Protein AF-A0A4W3GVA6-F1 (afdb_monomer_lite)

Structure (mmCIF, N/CA/C/O backbone):
data_AF-A0A4W3GVA6-F1
#
_entry.id   AF-A0A4W3GVA6-F1
#
loop_
_atom_site.group_PDB
_atom_site.id
_atom_site.type_symbol
_atom_site.label_atom_id
_atom_site.label_alt_id
_atom_site.label_comp_id
_atom_site.label_asym_id
_atom_site.label_entity_id
_atom_site.label_seq_id
_atom_site.pdbx_PDB_ins_code
_atom_site.Cartn_x
_atom_site.Cartn_y
_atom_site.Cartn_z
_atom_site.occupancy
_atom_site.B_iso_or_equiv
_atom_site.auth_seq_id
_atom_si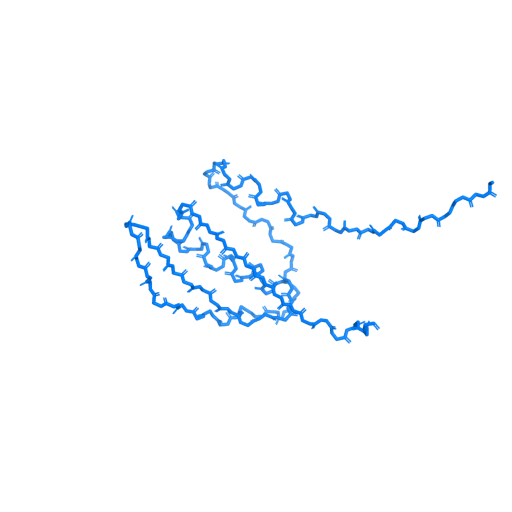te.auth_comp_id
_atom_site.auth_asym_id
_atom_site.auth_atom_id
_atom_site.pdbx_PDB_model_num
ATOM 1 N N . MET A 1 1 ? -21.883 42.616 18.234 1.00 35.94 1 MET A N 1
ATOM 2 C CA . MET A 1 1 ? -21.239 41.860 19.338 1.00 35.94 1 MET A CA 1
ATOM 3 C C . MET A 1 1 ? -22.174 40.699 19.664 1.00 35.94 1 MET A C 1
ATOM 5 O O . MET A 1 1 ? -23.325 40.989 19.921 1.00 35.94 1 MET A O 1
ATOM 9 N N . LYS A 1 2 ? -21.846 39.408 19.604 1.00 37.03 2 LYS A N 1
ATOM 10 C CA . LYS A 1 2 ? -20.587 38.672 19.449 1.00 37.03 2 LYS A CA 1
ATOM 11 C C . LYS A 1 2 ? -20.851 37.443 18.556 1.00 37.03 2 LYS A C 1
ATOM 13 O O . LYS A 1 2 ? -21.949 36.904 18.554 1.00 37.03 2 LYS A O 1
ATOM 18 N N . LYS A 1 3 ? -19.823 37.079 17.794 1.00 43.09 3 LYS A N 1
ATOM 19 C CA . LYS A 1 3 ? -19.673 35.900 16.934 1.00 43.09 3 LYS A CA 1
ATOM 20 C C . LYS A 1 3 ? -19.508 34.649 17.808 1.00 43.09 3 LYS A C 1
ATOM 22 O O . LYS A 1 3 ? -18.752 34.713 18.775 1.00 43.09 3 LYS A O 1
ATOM 27 N N . THR A 1 4 ? -20.117 33.529 17.435 1.00 34.69 4 THR A N 1
ATOM 28 C CA . THR A 1 4 ? -19.694 32.204 17.914 1.00 34.69 4 THR A CA 1
ATOM 29 C C . THR A 1 4 ? -19.740 31.266 16.718 1.00 34.69 4 THR A C 1
ATOM 31 O O . THR A 1 4 ? -20.781 30.734 16.357 1.00 34.69 4 THR A O 1
ATOM 34 N N . THR A 1 5 ? -18.613 31.207 16.015 1.00 43.06 5 THR A N 1
ATOM 35 C CA . THR A 1 5 ? -18.342 30.206 14.986 1.00 43.06 5 THR A CA 1
ATOM 36 C C . THR A 1 5 ? -17.720 29.038 15.732 1.00 43.06 5 THR A C 1
ATOM 38 O O . THR A 1 5 ? -16.678 29.217 16.354 1.00 43.06 5 THR A O 1
ATOM 41 N N . GLU A 1 6 ? -18.411 27.906 15.741 1.00 46.56 6 GLU A N 1
ATOM 42 C CA . GLU A 1 6 ? -17.900 26.629 16.232 1.00 46.56 6 GLU A CA 1
ATOM 43 C C . GLU A 1 6 ? -16.759 26.207 15.300 1.00 46.56 6 GLU A C 1
ATOM 45 O O . GLU A 1 6 ? -16.961 25.980 14.105 1.00 46.56 6 GLU A O 1
ATOM 50 N N . GLU A 1 7 ? -15.536 26.229 15.820 1.00 43.19 7 GLU A N 1
ATOM 51 C CA . GLU A 1 7 ? -14.355 25.760 15.108 1.00 43.19 7 GLU A CA 1
ATOM 52 C C . GLU A 1 7 ? -14.389 24.231 15.150 1.00 43.19 7 GLU A C 1
ATOM 54 O O . GLU A 1 7 ? -14.241 23.624 16.207 1.00 43.19 7 GLU A O 1
ATOM 59 N N . LEU A 1 8 ? -14.669 23.608 14.002 1.00 38.91 8 LEU A N 1
ATOM 60 C CA . LEU A 1 8 ? -14.501 22.171 13.831 1.00 38.91 8 LEU A CA 1
ATOM 61 C C . LEU A 1 8 ? -13.015 21.858 14.016 1.00 38.91 8 LEU A C 1
ATOM 63 O O . LEU A 1 8 ? -12.187 22.241 13.188 1.00 38.91 8 LEU A O 1
ATOM 67 N N . GLU A 1 9 ? -12.698 21.184 15.115 1.00 40.31 9 GLU A N 1
ATOM 68 C CA . GLU A 1 9 ? -11.384 20.626 15.405 1.00 40.31 9 GLU A CA 1
ATOM 69 C C . GLU A 1 9 ? -11.149 19.467 14.426 1.00 40.31 9 GLU A C 1
ATOM 71 O O . GLU A 1 9 ? -11.500 18.313 14.666 1.00 40.31 9 GLU A O 1
ATOM 76 N N . VAL A 1 10 ? -10.675 19.806 13.227 1.00 35.75 10 VAL A N 1
ATOM 77 C CA . VAL A 1 10 ? -10.210 18.815 12.260 1.00 35.75 10 VAL A CA 1
ATOM 78 C C . VAL A 1 10 ? -8.858 18.343 12.780 1.00 35.75 10 VAL A C 1
ATOM 80 O O . VAL A 1 10 ? -7.938 19.144 12.913 1.00 35.75 10 VAL A O 1
ATOM 83 N N . ASP A 1 11 ? -8.757 17.066 13.133 1.00 38.78 11 ASP A N 1
ATOM 84 C CA . ASP A 1 11 ? -7.506 16.412 13.519 1.00 38.78 11 ASP A CA 1
ATOM 85 C C . ASP A 1 11 ? -6.554 16.406 12.303 1.00 38.78 11 ASP A C 1
ATOM 87 O O . ASP A 1 11 ? -6.575 15.503 11.466 1.00 38.78 11 ASP A O 1
ATOM 91 N N . TYR A 1 12 ? -5.787 17.491 12.145 1.00 47.53 12 TYR A N 1
ATOM 92 C CA . TYR A 1 12 ? -4.836 17.749 11.051 1.00 47.53 12 TYR A CA 1
ATOM 93 C C . TYR A 1 12 ? -3.539 16.919 11.172 1.00 47.53 12 TYR A C 1
ATOM 95 O O . TYR A 1 12 ? -2.543 17.217 10.513 1.00 47.53 12 TYR A O 1
ATOM 103 N N . GLU A 1 13 ? -3.512 15.864 11.986 1.00 47.00 13 GLU A N 1
ATOM 104 C CA . GLU A 1 13 ? -2.308 15.051 12.211 1.00 47.00 13 GLU A CA 1
ATOM 105 C C . GLU A 1 13 ? -2.037 14.029 11.085 1.00 47.00 13 GLU A C 1
ATOM 107 O O . GLU A 1 13 ? -0.940 13.476 10.990 1.00 47.00 13 GLU A O 1
ATOM 112 N N . ASP A 1 14 ? -2.989 13.794 10.174 1.00 46.69 14 ASP A N 1
ATOM 113 C CA . ASP A 1 14 ? -2.819 12.829 9.072 1.00 46.69 14 ASP A CA 1
ATOM 114 C C . ASP A 1 14 ? -2.096 13.412 7.832 1.00 46.69 14 ASP A C 1
ATOM 116 O O . ASP A 1 14 ? -1.612 12.648 6.991 1.00 46.69 14 ASP A O 1
ATOM 120 N N . GLU A 1 15 ? -1.967 14.740 7.697 1.00 40.84 15 GLU A N 1
ATOM 121 C CA . GLU A 1 15 ? -1.381 15.363 6.491 1.00 40.84 15 GLU A CA 1
ATOM 122 C C . GLU A 1 15 ? 0.147 15.564 6.589 1.00 40.84 15 GLU A C 1
ATOM 124 O O . GLU A 1 15 ? 0.858 15.517 5.581 1.00 40.84 15 GLU A O 1
ATOM 129 N N . TYR A 1 16 ? 0.698 15.697 7.802 1.00 40.69 16 TYR A N 1
ATOM 130 C CA . TYR A 1 16 ? 2.130 15.967 8.000 1.00 40.69 16 TYR A CA 1
ATOM 131 C C . TYR A 1 16 ? 3.027 14.721 7.864 1.00 40.69 16 TYR A C 1
ATOM 133 O O . TYR A 1 16 ? 4.217 14.825 7.559 1.00 40.69 16 TYR A O 1
ATOM 141 N N . VAL A 1 17 ? 2.468 13.518 8.021 1.00 43.69 17 VAL A N 1
ATOM 142 C CA . VAL A 1 17 ? 3.248 12.265 8.060 1.00 43.69 17 VAL A CA 1
ATOM 143 C C . VAL A 1 17 ? 3.631 11.759 6.661 1.00 43.69 17 VAL A C 1
ATOM 145 O O . VAL A 1 17 ? 4.637 11.071 6.502 1.00 43.69 17 VAL A O 1
ATOM 148 N N . ILE A 1 18 ? 2.877 12.125 5.620 1.00 42.75 18 ILE A N 1
ATOM 149 C CA . ILE A 1 18 ? 3.105 11.639 4.247 1.00 42.75 18 ILE A CA 1
ATOM 150 C C . ILE A 1 18 ? 4.060 12.557 3.464 1.00 42.75 18 ILE A C 1
ATOM 152 O O . ILE A 1 18 ? 4.830 12.077 2.632 1.00 42.75 18 ILE A O 1
ATOM 156 N N . ALA A 1 19 ? 4.076 13.866 3.748 1.00 40.81 19 ALA A N 1
ATOM 157 C CA . ALA A 1 19 ? 4.915 14.827 3.024 1.00 40.81 19 ALA A CA 1
ATOM 158 C C . ALA A 1 19 ? 6.423 14.660 3.296 1.00 40.81 19 ALA A C 1
ATOM 160 O O . ALA A 1 19 ? 7.241 14.981 2.432 1.00 40.81 19 ALA A O 1
ATOM 161 N N . SER A 1 20 ? 6.814 14.103 4.449 1.00 34.66 20 SER A N 1
ATOM 162 C CA . SER A 1 20 ? 8.229 13.831 4.748 1.00 34.66 20 SER A CA 1
ATOM 163 C C . SER A 1 20 ? 8.775 12.574 4.047 1.00 34.66 20 SER A C 1
ATOM 165 O O . SER A 1 20 ? 9.988 12.388 3.976 1.00 34.66 20 SER A O 1
ATOM 167 N N . LEU A 1 21 ? 7.915 11.748 3.432 1.00 43.50 21 LEU A N 1
ATOM 168 C CA . LEU A 1 21 ? 8.303 10.496 2.761 1.00 43.50 21 LEU A CA 1
ATOM 169 C C . LEU A 1 21 ? 9.146 10.700 1.493 1.00 43.50 21 LEU A C 1
ATOM 171 O O . LEU A 1 21 ? 9.808 9.767 1.039 1.00 43.50 21 LEU A O 1
ATOM 175 N N . ALA A 1 22 ? 9.139 11.903 0.911 1.00 42.59 22 ALA A N 1
ATOM 176 C CA . ALA A 1 22 ? 9.946 12.218 -0.268 1.00 42.59 22 ALA A CA 1
ATOM 177 C C . ALA A 1 22 ? 11.433 12.431 0.065 1.00 42.59 22 ALA A C 1
ATOM 179 O O . ALA A 1 22 ? 12.271 12.462 -0.838 1.00 42.59 22 ALA A O 1
ATOM 180 N N . GLN A 1 23 ? 11.781 12.587 1.345 1.00 43.75 23 GLN A N 1
ATOM 181 C CA . GLN A 1 23 ? 13.135 12.910 1.765 1.00 43.75 23 GLN A CA 1
ATOM 182 C C . GLN A 1 23 ? 13.559 12.035 2.948 1.00 43.75 23 GLN A C 1
ATOM 184 O O . GLN A 1 23 ? 13.298 12.337 4.102 1.00 43.75 23 GLN A O 1
ATOM 189 N N . GLN A 1 24 ? 14.374 11.036 2.602 1.00 37.81 24 GLN A N 1
ATOM 190 C CA . GLN A 1 24 ? 15.399 10.407 3.440 1.00 37.81 24 GLN A CA 1
ATOM 191 C C . GLN A 1 24 ? 15.002 9.140 4.217 1.0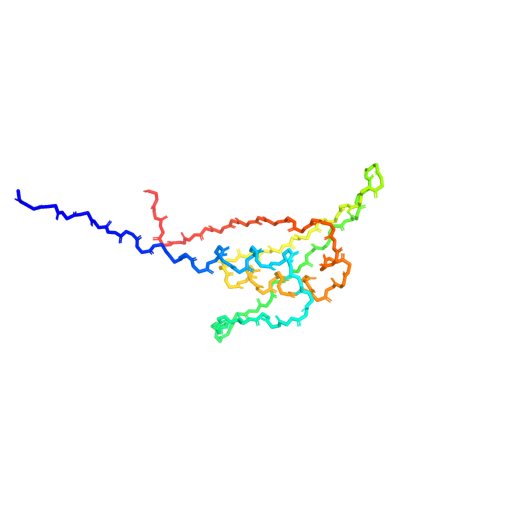0 37.81 24 GLN A C 1
ATOM 193 O O . GLN A 1 24 ? 14.270 9.140 5.196 1.00 37.81 24 GLN A O 1
ATOM 198 N N . ASN A 1 25 ? 15.599 8.039 3.747 1.00 42.41 25 ASN A N 1
ATOM 199 C CA . ASN A 1 25 ? 16.237 6.977 4.520 1.00 42.41 25 ASN A CA 1
ATOM 200 C C . ASN A 1 25 ? 15.794 6.796 5.983 1.00 42.41 25 ASN A C 1
ATOM 202 O O . ASN A 1 25 ? 16.243 7.497 6.881 1.00 42.41 25 ASN A O 1
ATOM 206 N N . ALA A 1 26 ? 15.075 5.692 6.196 1.00 50.06 26 ALA A N 1
ATOM 207 C CA . ALA A 1 26 ? 15.116 4.860 7.393 1.00 50.06 26 ALA A CA 1
ATOM 208 C C . ALA A 1 26 ? 14.994 5.584 8.744 1.00 50.06 26 ALA A C 1
ATOM 210 O O . ALA A 1 26 ? 15.992 5.708 9.443 1.00 50.06 26 ALA A O 1
ATOM 211 N N . THR A 1 27 ? 13.779 5.895 9.215 1.00 33.62 27 THR A N 1
ATOM 212 C CA . THR A 1 27 ? 13.392 5.612 10.616 1.00 33.62 27 THR A CA 1
ATOM 213 C C . THR A 1 27 ? 11.893 5.800 10.904 1.00 33.62 27 THR A C 1
ATOM 215 O O . THR A 1 27 ? 11.291 6.788 10.517 1.00 33.62 27 THR A O 1
ATOM 218 N N . LYS A 1 28 ? 11.354 4.832 11.665 1.00 40.38 28 LYS A N 1
ATOM 219 C CA . LYS A 1 28 ? 10.256 4.901 12.655 1.00 40.38 28 LYS A CA 1
ATOM 220 C C . LYS A 1 28 ? 8.927 5.548 12.239 1.00 40.38 28 LYS A C 1
ATOM 222 O O . LYS A 1 28 ? 8.675 6.721 12.475 1.00 40.38 28 LYS A O 1
ATOM 227 N N . ILE A 1 29 ? 8.017 4.679 11.801 1.00 44.22 29 ILE A N 1
ATOM 228 C CA . ILE A 1 29 ? 6.570 4.886 11.900 1.00 44.22 29 ILE A CA 1
ATOM 229 C C . ILE A 1 29 ? 6.225 4.956 13.398 1.00 44.22 29 ILE A C 1
ATOM 231 O O . ILE A 1 29 ? 6.304 3.939 14.090 1.00 44.22 29 ILE A O 1
ATOM 235 N N . ALA A 1 30 ? 5.906 6.141 13.918 1.00 42.91 30 ALA A N 1
ATOM 236 C CA . ALA A 1 30 ? 5.287 6.276 15.232 1.00 42.91 30 ALA A CA 1
ATOM 237 C C . ALA A 1 30 ? 3.789 5.981 15.074 1.00 42.91 30 ALA A C 1
ATOM 239 O O . ALA A 1 30 ? 3.063 6.725 14.419 1.00 42.91 30 ALA A O 1
ATOM 240 N N . LEU A 1 31 ? 3.366 4.832 15.595 1.00 47.88 31 LEU A N 1
ATOM 241 C CA . LEU A 1 31 ? 1.979 4.382 15.592 1.00 47.88 31 LEU A CA 1
ATOM 242 C C . LEU A 1 31 ? 1.227 5.079 16.739 1.00 47.88 31 LEU A C 1
ATOM 244 O O . LEU A 1 31 ? 1.723 5.029 17.866 1.00 47.88 31 LEU A O 1
ATOM 248 N N . PRO A 1 32 ? 0.035 5.663 16.518 1.00 47.78 32 PRO A N 1
ATOM 249 C CA . PRO A 1 32 ? -0.937 5.758 17.597 1.00 47.78 32 PRO A CA 1
ATOM 250 C C . PRO A 1 32 ? -1.307 4.333 18.020 1.00 47.78 32 PRO A C 1
ATOM 252 O O . PRO A 1 32 ? -1.426 3.444 17.170 1.00 47.78 32 PRO A O 1
ATOM 255 N N . GLU A 1 33 ? -1.425 4.112 19.327 1.00 46.38 33 GLU A N 1
ATOM 256 C CA . GLU A 1 33 ? -1.710 2.795 19.887 1.00 46.38 33 GLU A CA 1
ATOM 257 C C . GLU A 1 33 ? -2.987 2.237 19.254 1.00 46.38 33 GLU A C 1
ATOM 259 O O . GLU A 1 33 ? -4.071 2.812 19.360 1.00 46.38 33 GLU A O 1
ATOM 264 N N . SER A 1 34 ? -2.836 1.136 18.519 1.00 53.62 34 SER A N 1
ATOM 265 C CA . SER A 1 34 ? -3.956 0.341 18.040 1.00 53.62 34 SER A CA 1
ATOM 266 C C . SER A 1 34 ? -4.821 -0.008 19.242 1.00 53.62 34 SER A C 1
ATOM 268 O O . SER A 1 34 ? -4.305 -0.573 20.204 1.00 53.62 34 SER A O 1
ATOM 270 N N . SER A 1 35 ? -6.114 0.311 19.194 1.00 56.84 35 SER A N 1
ATOM 271 C CA . SER A 1 35 ? -7.061 -0.154 20.205 1.00 56.84 35 SER A CA 1
ATOM 272 C C . SER A 1 35 ? -6.915 -1.669 20.353 1.00 56.84 35 SER A C 1
ATOM 274 O O . SER A 1 35 ? -7.049 -2.382 19.352 1.00 56.84 35 SER A O 1
ATOM 276 N N . ASP A 1 36 ? -6.605 -2.135 21.567 1.00 53.16 36 ASP A N 1
ATOM 277 C CA . ASP A 1 36 ? -6.401 -3.547 21.899 1.00 53.16 36 ASP A CA 1
ATOM 278 C C . ASP A 1 36 ? -7.567 -4.390 21.352 1.00 53.16 36 ASP A C 1
ATOM 280 O O . ASP A 1 36 ? -8.670 -4.389 21.897 1.00 53.16 36 ASP A O 1
ATOM 28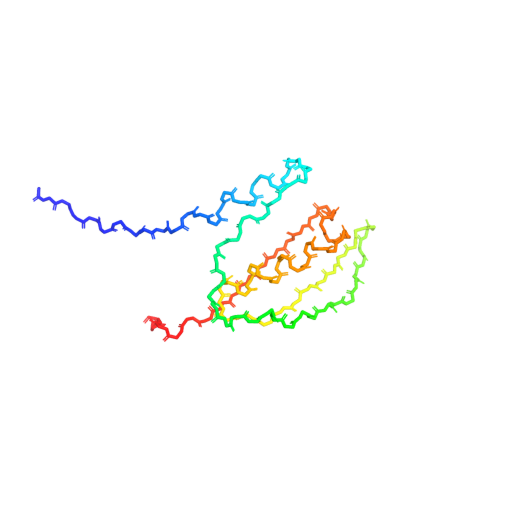4 N N . GLY A 1 37 ? -7.342 -5.068 20.220 1.00 65.44 37 GLY A N 1
ATOM 285 C CA . GLY A 1 37 ? -8.345 -5.908 19.554 1.00 65.44 37 GLY A CA 1
ATOM 286 C C . GLY A 1 37 ? -8.478 -5.737 18.038 1.00 65.44 37 GLY A C 1
ATOM 287 O O . GLY A 1 37 ? -9.149 -6.553 17.406 1.00 65.44 37 GLY A O 1
ATOM 288 N N . GLU A 1 38 ? -7.852 -4.733 17.419 1.00 77.25 38 GLU A N 1
ATOM 289 C CA . GLU A 1 38 ? -7.932 -4.561 15.963 1.00 77.25 38 GLU A CA 1
ATOM 290 C C . GLU A 1 38 ? -6.943 -5.478 15.215 1.00 77.25 38 GLU A C 1
ATOM 292 O O . GLU A 1 38 ? -5.735 -5.454 15.450 1.00 77.25 38 GLU A O 1
ATOM 297 N N . GLN A 1 39 ? -7.455 -6.318 14.307 1.00 88.81 39 GLN A N 1
ATOM 298 C CA . GLN A 1 39 ? -6.647 -7.251 13.515 1.00 88.81 39 GLN A CA 1
ATOM 299 C C . GLN A 1 39 ? -6.337 -6.679 12.127 1.00 88.81 39 GLN A C 1
ATOM 301 O O . GLN A 1 39 ? -7.190 -6.051 11.501 1.00 88.81 39 GLN A O 1
ATOM 306 N N . LEU A 1 40 ? -5.129 -6.962 11.615 1.00 93.31 40 LEU A N 1
ATOM 307 C CA . LEU A 1 40 ? -4.738 -6.630 10.244 1.00 93.31 40 LEU A CA 1
ATOM 308 C C . LEU A 1 40 ? -5.749 -7.234 9.249 1.00 93.31 40 LEU A C 1
ATOM 310 O O . LEU A 1 40 ? -5.870 -8.465 9.197 1.00 93.31 40 LEU A O 1
ATOM 314 N N . PRO A 1 41 ? -6.426 -6.410 8.429 1.00 95.12 41 PRO A N 1
ATOM 315 C CA . PRO A 1 41 ? -7.312 -6.916 7.394 1.00 95.12 41 PRO A CA 1
ATOM 316 C C . PRO A 1 41 ? -6.580 -7.773 6.361 1.00 95.12 41 PRO A C 1
ATOM 318 O O . PRO A 1 41 ? -5.406 -7.551 6.059 1.00 95.12 41 PRO A O 1
ATOM 321 N N . SER A 1 42 ? -7.294 -8.732 5.769 1.00 97.19 42 SER A N 1
ATOM 322 C CA . SER A 1 42 ? -6.742 -9.540 4.681 1.00 97.19 42 SER A CA 1
ATOM 323 C C . SER A 1 42 ? -6.477 -8.669 3.453 1.00 97.19 42 SER A C 1
ATOM 325 O O . SER A 1 42 ? -7.377 -7.985 2.964 1.00 97.19 42 SER A O 1
ATOM 327 N N . ILE A 1 43 ? -5.237 -8.696 2.964 1.00 98.19 43 ILE A N 1
ATOM 328 C CA . ILE A 1 43 ? -4.816 -7.944 1.784 1.00 98.19 43 ILE A CA 1
ATOM 329 C C . ILE A 1 43 ? -4.852 -8.877 0.576 1.00 98.19 43 ILE A C 1
ATOM 331 O O . ILE A 1 43 ? -4.146 -9.884 0.532 1.00 98.19 43 ILE A O 1
ATOM 335 N N . VAL A 1 44 ? -5.647 -8.510 -0.423 1.00 98.19 44 VAL A N 1
ATOM 336 C CA . VAL A 1 44 ? -5.678 -9.152 -1.735 1.00 98.19 44 VAL A CA 1
ATOM 337 C C . VAL A 1 44 ? -4.754 -8.381 -2.670 1.00 98.19 44 VAL A C 1
ATOM 339 O O . VAL A 1 44 ? -4.887 -7.167 -2.848 1.00 98.19 44 VAL A O 1
ATOM 342 N N . HIS A 1 45 ? -3.807 -9.090 -3.276 1.00 97.81 45 HIS A N 1
ATOM 343 C CA . HIS A 1 45 ? -2.882 -8.528 -4.254 1.00 97.81 45 HIS A CA 1
ATOM 344 C C . HIS A 1 45 ? -3.367 -8.874 -5.661 1.00 97.81 45 HIS A C 1
ATOM 346 O O . HIS A 1 45 ? -3.577 -10.044 -5.971 1.00 97.81 45 HIS A O 1
ATOM 352 N N . GLY A 1 46 ? -3.559 -7.857 -6.500 1.00 97.50 46 GLY A N 1
ATOM 353 C CA . GLY A 1 46 ? -3.893 -8.049 -7.906 1.00 97.50 46 GLY A CA 1
ATOM 354 C C . GLY A 1 46 ? -2.682 -8.472 -8.735 1.00 97.50 46 GLY A C 1
ATOM 355 O O . GLY A 1 46 ? -1.528 -8.310 -8.320 1.00 97.50 46 GLY A O 1
ATOM 356 N N . GLU A 1 47 ? -2.955 -8.962 -9.940 1.00 97.81 47 GLU A N 1
ATOM 357 C CA . GLU A 1 47 ? -1.919 -9.212 -10.939 1.00 97.81 47 GLU A CA 1
ATOM 358 C C . GLU A 1 47 ? -1.250 -7.890 -11.357 1.00 97.81 47 GLU A C 1
ATOM 360 O O . GLU A 1 47 ? -1.949 -6.894 -11.586 1.00 97.81 47 GLU A O 1
ATOM 365 N N . PRO A 1 48 ? 0.090 -7.835 -11.449 1.00 97.56 48 PRO A N 1
ATOM 366 C CA . PRO A 1 48 ? 0.777 -6.665 -11.973 1.00 97.56 48 PRO A CA 1
ATOM 367 C C . PRO A 1 48 ? 0.424 -6.421 -13.445 1.00 97.56 48 PRO A C 1
ATOM 369 O O . PRO A 1 48 ? 0.484 -7.335 -14.266 1.00 97.56 48 PRO A O 1
ATOM 372 N N . ILE A 1 49 ? 0.135 -5.170 -13.795 1.00 98.06 49 ILE A N 1
ATOM 373 C CA . ILE A 1 49 ? -0.023 -4.720 -15.182 1.00 98.06 49 ILE A CA 1
ATOM 374 C C . ILE A 1 49 ? 1.156 -3.831 -15.568 1.00 98.06 49 ILE A C 1
ATOM 376 O O . ILE A 1 49 ? 1.618 -3.034 -14.754 1.00 98.06 49 ILE A O 1
ATOM 380 N N . THR A 1 50 ? 1.642 -3.937 -16.803 1.00 98.25 50 THR A N 1
ATOM 381 C CA . THR A 1 50 ? 2.747 -3.104 -17.296 1.00 98.25 50 THR A CA 1
ATOM 382 C C . THR A 1 50 ? 2.303 -2.287 -18.502 1.00 98.25 50 THR A C 1
ATOM 384 O O . THR A 1 50 ? 1.854 -2.848 -19.496 1.00 98.25 50 THR A O 1
ATOM 387 N N . ASP A 1 51 ? 2.496 -0.971 -18.440 1.00 97.69 51 ASP A N 1
ATOM 388 C CA . ASP A 1 51 ? 2.340 -0.052 -19.567 1.00 97.69 51 ASP A CA 1
ATOM 389 C C . ASP A 1 51 ? 3.597 0.813 -19.701 1.00 97.69 51 ASP A C 1
ATOM 391 O O . ASP A 1 51 ? 4.075 1.382 -18.724 1.00 97.69 51 ASP A O 1
ATOM 395 N N . ARG A 1 52 ? 4.172 0.895 -20.907 1.00 96.94 52 ARG A N 1
ATOM 396 C CA . ARG A 1 52 ? 5.367 1.718 -21.207 1.00 96.94 52 ARG A CA 1
ATOM 397 C C . ARG A 1 52 ? 6.511 1.589 -20.178 1.00 96.94 52 ARG A C 1
ATOM 399 O O . ARG A 1 52 ? 7.130 2.581 -19.807 1.00 96.94 52 ARG A O 1
ATOM 406 N N . ARG A 1 53 ? 6.829 0.355 -19.759 1.00 95.62 53 ARG A N 1
ATOM 407 C CA . ARG A 1 53 ? 7.824 -0.004 -18.712 1.00 95.62 53 ARG A CA 1
ATOM 408 C C . ARG A 1 53 ? 7.443 0.380 -17.276 1.00 95.62 53 ARG A C 1
ATOM 410 O O . ARG A 1 53 ? 8.170 0.004 -16.359 1.00 95.62 53 ARG A O 1
ATOM 417 N N . SER A 1 54 ? 6.323 1.059 -17.065 1.00 96.50 54 SER A N 1
ATOM 418 C CA . SER A 1 54 ? 5.737 1.253 -15.742 1.00 96.50 54 SER A CA 1
ATOM 419 C C . SER A 1 54 ? 4.922 0.025 -15.366 1.00 96.50 54 SER A C 1
ATOM 421 O O . SER A 1 54 ? 4.066 -0.402 -16.135 1.00 96.50 54 SER A O 1
ATOM 423 N N . THR A 1 55 ? 5.172 -0.535 -14.186 1.00 97.38 55 THR A N 1
ATOM 424 C CA . THR A 1 55 ? 4.404 -1.665 -13.653 1.00 97.38 55 THR A CA 1
ATOM 425 C C . THR A 1 55 ? 3.560 -1.199 -12.478 1.00 97.38 55 THR A C 1
ATOM 427 O O . THR A 1 55 ? 4.079 -0.594 -11.543 1.00 97.38 55 THR A O 1
ATOM 430 N N . PHE A 1 56 ? 2.270 -1.510 -12.519 1.00 97.06 56 PHE A N 1
ATOM 431 C CA . PHE A 1 56 ? 1.286 -1.160 -11.506 1.00 97.06 56 PHE A CA 1
ATOM 432 C C . PHE A 1 56 ? 0.733 -2.437 -10.889 1.00 97.06 56 PHE A C 1
ATOM 434 O O . PHE A 1 56 ? 0.336 -3.353 -11.605 1.00 97.06 56 PHE A O 1
ATOM 441 N N . GLN A 1 57 ? 0.685 -2.493 -9.562 1.00 98.06 57 GLN A N 1
ATOM 442 C CA . GLN A 1 57 ? 0.058 -3.593 -8.842 1.00 98.06 57 GLN A CA 1
ATOM 443 C C . GLN A 1 57 ? -0.950 -3.030 -7.845 1.00 98.06 57 GLN A C 1
ATOM 445 O O . GLN A 1 57 ? -0.606 -2.204 -7.005 1.00 98.06 57 GLN A O 1
ATOM 450 N N . ALA A 1 58 ? -2.201 -3.477 -7.951 1.00 97.75 58 ALA A N 1
ATOM 451 C CA . ALA A 1 58 ? -3.249 -3.080 -7.022 1.00 97.75 58 ALA A CA 1
ATOM 452 C C . ALA A 1 58 ? -3.191 -3.919 -5.736 1.00 97.75 58 ALA A C 1
ATOM 454 O O . ALA A 1 58 ? -2.962 -5.134 -5.767 1.00 97.75 58 ALA A O 1
ATOM 455 N N . HIS A 1 59 ? -3.442 -3.269 -4.602 1.00 97.81 59 HIS A N 1
ATOM 456 C CA . HIS A 1 59 ? -3.570 -3.903 -3.293 1.00 97.81 59 HIS A CA 1
ATOM 457 C C . HIS A 1 59 ? -4.880 -3.454 -2.655 1.00 97.81 59 HIS A C 1
ATOM 459 O O . HIS A 1 59 ? -5.120 -2.256 -2.524 1.00 97.81 59 HIS A O 1
ATOM 465 N N . LEU A 1 60 ? -5.729 -4.411 -2.288 1.00 97.75 60 LEU A N 1
ATOM 466 C CA . LEU A 1 60 ? -7.063 -4.154 -1.755 1.00 97.75 60 LEU A CA 1
ATOM 467 C C . LEU A 1 60 ? -7.228 -4.837 -0.402 1.00 97.75 60 LEU A C 1
ATOM 469 O O . LEU A 1 60 ? -6.832 -5.987 -0.237 1.00 97.75 60 LEU A O 1
ATOM 473 N N . ALA A 1 61 ? -7.853 -4.148 0.545 1.00 97.12 61 ALA A N 1
ATOM 474 C CA . ALA A 1 61 ? -8.207 -4.710 1.839 1.00 97.12 61 ALA A CA 1
ATOM 475 C C . ALA A 1 61 ? -9.559 -4.143 2.305 1.00 97.12 61 ALA A C 1
ATOM 477 O O . ALA A 1 61 ? -9.805 -2.948 2.113 1.00 97.12 61 ALA A O 1
ATOM 478 N N . PRO A 1 62 ? -10.443 -4.961 2.904 1.00 95.06 62 PRO A N 1
ATOM 479 C CA . PRO A 1 62 ? -11.656 -4.461 3.534 1.00 95.06 62 PRO A CA 1
ATOM 480 C C . PRO A 1 62 ? -11.288 -3.718 4.820 1.00 95.06 62 PRO A C 1
ATOM 482 O O . PRO A 1 62 ? -10.551 -4.244 5.648 1.00 95.06 62 PRO A O 1
ATOM 485 N N . VAL A 1 63 ? -11.80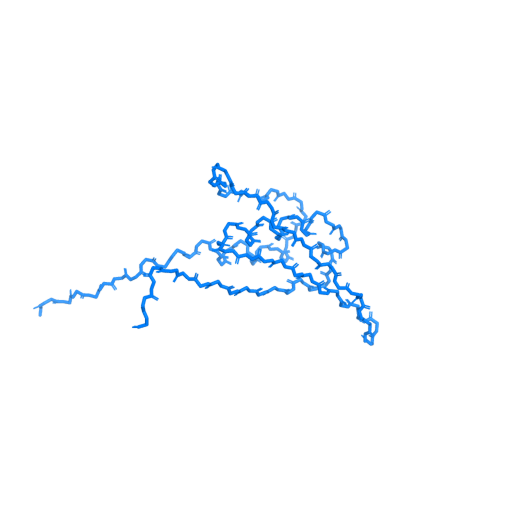1 -2.503 4.992 1.00 92.62 63 VAL A N 1
ATOM 486 C CA . VAL A 1 63 ? -11.531 -1.678 6.176 1.00 92.62 63 VAL A CA 1
ATOM 487 C C . VAL A 1 63 ? -12.830 -1.118 6.742 1.00 92.62 63 VAL A C 1
ATOM 489 O O . VAL A 1 63 ? -13.740 -0.766 5.991 1.00 92.62 63 VAL A O 1
ATOM 492 N N . VAL A 1 64 ? -12.914 -1.030 8.067 1.00 90.00 64 VAL A N 1
ATOM 493 C CA . VAL A 1 64 ? -14.054 -0.442 8.796 1.00 90.00 64 VAL A CA 1
ATOM 494 C C . VAL A 1 64 ? -13.659 0.755 9.663 1.00 90.00 64 VAL A C 1
ATOM 496 O O . VAL A 1 64 ? -14.525 1.502 10.109 1.00 90.00 64 VAL A O 1
ATOM 499 N N . THR A 1 65 ? -12.359 0.965 9.864 1.00 89.50 65 THR A N 1
ATOM 500 C CA . THR A 1 65 ? -11.783 2.048 10.667 1.00 89.50 65 THR A CA 1
ATOM 501 C C . THR A 1 65 ? -10.571 2.643 9.951 1.00 89.50 65 THR A C 1
ATOM 503 O O . THR A 1 65 ? -9.971 2.022 9.068 1.00 89.50 65 THR A O 1
ATOM 506 N N . THR A 1 66 ? -10.164 3.844 10.356 1.00 89.25 66 THR A N 1
ATOM 507 C CA . THR A 1 66 ? -8.901 4.450 9.912 1.00 89.25 66 THR A CA 1
ATOM 508 C C . THR A 1 66 ? -7.677 3.715 10.476 1.00 89.25 66 THR A C 1
ATOM 510 O O . THR A 1 66 ? -6.650 3.646 9.802 1.00 89.25 66 THR A O 1
ATOM 513 N N . GLY A 1 67 ? -7.789 3.094 11.657 1.00 90.88 67 GLY A N 1
ATOM 514 C CA . GLY A 1 67 ? -6.744 2.247 12.247 1.00 90.88 67 GLY A CA 1
ATOM 515 C C . GLY A 1 67 ? -6.357 1.085 11.331 1.00 90.88 67 GLY A C 1
ATOM 516 O O . GLY A 1 67 ? -5.183 0.920 10.992 1.00 90.88 67 GLY A O 1
ATOM 517 N N . GLN A 1 68 ? -7.347 0.373 10.787 1.00 92.94 68 GLN A N 1
ATOM 518 C CA . GLN A 1 68 ? -7.124 -0.689 9.801 1.00 92.94 68 GLN A CA 1
ATOM 519 C C . GLN A 1 68 ? -6.421 -0.199 8.533 1.00 92.94 68 GLN A C 1
ATOM 521 O O . GLN A 1 68 ? -5.552 -0.898 8.011 1.00 92.94 68 GLN A O 1
ATOM 526 N N . VAL A 1 69 ? -6.740 1.007 8.050 1.00 92.94 69 VAL A N 1
ATOM 527 C CA . VAL A 1 69 ? -6.043 1.609 6.899 1.00 92.94 69 VAL A CA 1
ATOM 528 C C . VAL A 1 69 ? -4.555 1.781 7.213 1.00 92.94 69 VAL A C 1
ATOM 530 O O . VAL A 1 69 ? -3.707 1.354 6.425 1.00 92.94 69 VAL A O 1
ATOM 533 N N . LYS A 1 70 ? -4.226 2.327 8.392 1.00 93.25 70 LYS A N 1
ATOM 534 C CA . LYS A 1 70 ? -2.836 2.493 8.849 1.00 93.25 70 LYS A CA 1
ATOM 535 C C . LYS A 1 70 ? -2.122 1.140 8.963 1.00 93.25 70 LYS A C 1
ATOM 537 O O . LYS A 1 70 ? -0.994 1.012 8.483 1.00 93.25 70 LYS A O 1
ATOM 542 N N . MET A 1 71 ? -2.780 0.107 9.497 1.00 94.50 71 MET A N 1
ATOM 543 C CA . MET A 1 71 ? -2.224 -1.254 9.586 1.00 94.50 71 MET A CA 1
ATOM 544 C C . MET A 1 71 ? -1.907 -1.856 8.211 1.00 94.50 71 MET A C 1
ATOM 546 O O . MET A 1 71 ? -0.824 -2.417 8.019 1.00 94.50 71 MET A O 1
ATOM 550 N N . VAL A 1 72 ? -2.822 -1.727 7.244 1.00 95.94 72 VAL A N 1
ATOM 551 C CA . VAL A 1 72 ? -2.635 -2.230 5.871 1.00 95.94 72 VAL A CA 1
ATOM 552 C C . VAL A 1 72 ? -1.456 -1.535 5.200 1.00 95.94 72 VAL A C 1
ATOM 554 O O . VAL A 1 72 ? -0.582 -2.212 4.660 1.00 95.94 72 VAL A O 1
ATOM 557 N N . LEU A 1 73 ? -1.381 -0.204 5.279 1.00 96.19 73 LEU A N 1
ATOM 558 C CA . LEU A 1 73 ? -0.265 0.559 4.717 1.00 96.19 73 LEU A CA 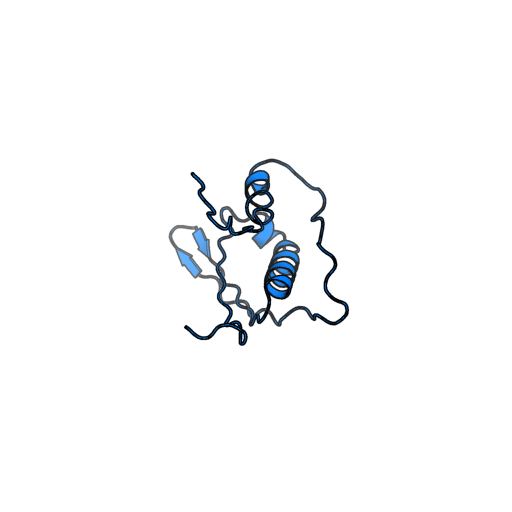1
ATOM 559 C C . LEU A 1 73 ? 1.064 0.144 5.356 1.00 96.19 73 LEU A C 1
ATOM 561 O O . LEU A 1 73 ? 2.007 -0.188 4.638 1.00 96.19 73 LEU A O 1
ATOM 565 N N . CYS A 1 74 ? 1.125 0.063 6.688 1.00 95.19 74 CYS A N 1
ATOM 566 C CA . CYS A 1 74 ? 2.315 -0.408 7.398 1.00 95.19 74 CYS A CA 1
ATOM 567 C C . CYS A 1 74 ? 2.743 -1.799 6.922 1.00 95.19 74 CYS A C 1
ATOM 569 O O . CYS A 1 74 ? 3.933 -2.043 6.718 1.00 95.19 74 CYS A O 1
ATOM 571 N N . LYS A 1 75 ? 1.787 -2.712 6.709 1.00 97.00 75 LYS A N 1
ATOM 572 C CA . LYS A 1 75 ? 2.082 -4.053 6.204 1.00 97.00 75 LYS A CA 1
ATOM 573 C C . LYS A 1 75 ? 2.613 -4.029 4.770 1.00 97.00 75 LYS A C 1
ATOM 575 O O . LYS A 1 75 ? 3.592 -4.719 4.492 1.00 97.00 75 LYS A O 1
ATOM 580 N N . LEU A 1 76 ? 2.002 -3.253 3.875 1.00 97.12 76 LEU A N 1
ATOM 581 C CA . LEU A 1 76 ? 2.426 -3.131 2.474 1.00 97.12 76 LEU A CA 1
ATOM 582 C C . LEU A 1 76 ? 3.837 -2.546 2.360 1.00 97.12 76 LEU A C 1
ATOM 584 O O . LEU A 1 76 ? 4.666 -3.080 1.623 1.00 97.12 76 LEU A O 1
ATOM 588 N N . TYR A 1 77 ? 4.153 -1.525 3.155 1.00 96.19 77 TYR A N 1
ATOM 589 C CA . TYR A 1 77 ? 5.472 -0.892 3.162 1.00 96.19 77 TYR A CA 1
ATOM 590 C C . TYR A 1 77 ? 6.597 -1.770 3.743 1.00 96.19 77 TYR A C 1
ATOM 592 O O . TYR A 1 77 ? 7.770 -1.454 3.556 1.00 96.19 77 TYR A O 1
ATOM 600 N N . GLN A 1 78 ? 6.297 -2.920 4.365 1.00 95.38 78 GLN A N 1
ATOM 601 C CA . GLN A 1 78 ? 7.327 -3.928 4.682 1.00 95.38 78 GLN A CA 1
ATOM 602 C C . GLN A 1 78 ? 7.911 -4.576 3.417 1.00 95.38 78 GLN A C 1
ATOM 604 O O . GLN A 1 78 ? 9.030 -5.096 3.437 1.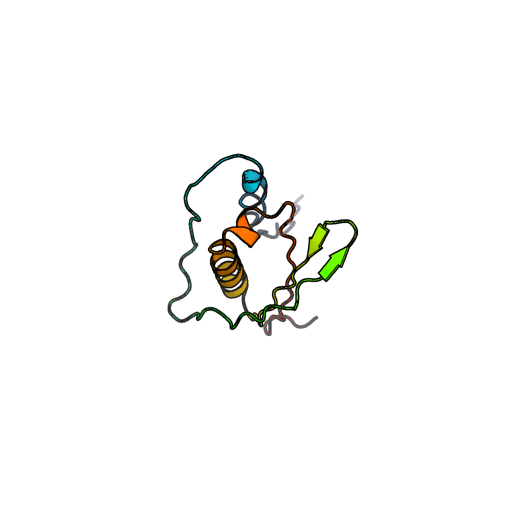00 95.38 78 GLN A O 1
ATOM 609 N N . ASN A 1 79 ? 7.173 -4.561 2.303 1.00 94.81 79 ASN A N 1
ATOM 610 C CA . ASN A 1 79 ? 7.668 -5.047 1.027 1.00 94.81 79 ASN A CA 1
ATOM 611 C C . ASN A 1 79 ? 8.529 -3.973 0.358 1.00 94.81 79 ASN A C 1
ATOM 613 O O . ASN A 1 79 ? 8.031 -2.932 -0.071 1.00 94.81 79 ASN A O 1
ATOM 617 N N . LYS A 1 80 ? 9.819 -4.275 0.184 1.00 95.12 80 LYS A N 1
ATOM 618 C CA . LYS A 1 80 ? 10.782 -3.366 -0.451 1.00 95.12 80 LYS A CA 1
ATOM 619 C C . LYS A 1 80 ? 10.340 -2.893 -1.836 1.00 95.12 80 LYS A C 1
ATOM 621 O O . LYS A 1 80 ? 10.573 -1.737 -2.149 1.00 95.12 80 LYS A O 1
ATOM 626 N N . LYS A 1 81 ? 9.684 -3.744 -2.638 1.00 94.25 81 LYS A N 1
ATOM 627 C CA . LYS A 1 81 ? 9.225 -3.368 -3.988 1.00 94.25 81 LYS A CA 1
ATOM 628 C C . LYS A 1 81 ? 8.172 -2.263 -3.956 1.00 94.25 81 LYS A C 1
ATOM 630 O O . LYS A 1 81 ? 8.180 -1.410 -4.832 1.00 94.25 81 LYS A O 1
ATOM 635 N N . ILE A 1 82 ? 7.291 -2.298 -2.956 1.00 95.50 82 ILE A N 1
ATOM 636 C CA . ILE A 1 82 ? 6.254 -1.284 -2.747 1.00 95.50 82 ILE A CA 1
ATOM 637 C C . ILE A 1 82 ? 6.907 -0.041 -2.145 1.00 95.50 82 ILE A C 1
ATOM 639 O O . ILE A 1 82 ? 6.821 1.040 -2.710 1.00 95.50 82 ILE A O 1
ATOM 643 N N . ALA A 1 83 ? 7.669 -0.192 -1.059 1.00 94.44 83 ALA A N 1
ATOM 644 C CA . ALA A 1 83 ? 8.314 0.934 -0.384 1.00 94.44 83 ALA A CA 1
ATOM 645 C C . ALA A 1 83 ? 9.233 1.767 -1.287 1.00 94.44 83 ALA A C 1
ATOM 647 O O . ALA A 1 83 ? 9.301 2.980 -1.124 1.00 94.44 83 ALA A O 1
ATOM 648 N N . SER A 1 84 ? 9.913 1.136 -2.246 1.00 93.38 84 SER A N 1
ATOM 649 C CA . SER A 1 84 ? 10.784 1.824 -3.201 1.00 93.38 84 SER A CA 1
ATOM 650 C C . SER A 1 84 ? 10.118 2.134 -4.546 1.00 93.38 84 SER A C 1
ATOM 652 O O . SER A 1 84 ? 10.825 2.489 -5.490 1.00 93.38 84 SER A O 1
ATOM 654 N N . ALA A 1 85 ? 8.806 1.928 -4.693 1.00 93.94 85 ALA A N 1
ATOM 655 C CA . ALA A 1 85 ? 8.106 2.244 -5.933 1.00 93.94 85 ALA A CA 1
ATOM 656 C C . ALA A 1 85 ? 8.129 3.756 -6.195 1.00 93.94 85 ALA A C 1
ATOM 658 O O . ALA A 1 85 ? 8.086 4.559 -5.265 1.00 93.94 85 ALA A O 1
ATOM 659 N N . THR A 1 86 ? 8.158 4.151 -7.471 1.00 96.75 86 THR A N 1
ATOM 660 C CA . THR A 1 86 ? 8.157 5.570 -7.864 1.00 96.75 86 THR A CA 1
ATOM 661 C C . THR A 1 86 ? 6.948 6.317 -7.298 1.00 96.75 86 THR A C 1
ATOM 663 O O . THR A 1 86 ? 7.079 7.458 -6.862 1.00 96.75 86 THR A O 1
ATOM 666 N N . HIS A 1 87 ? 5.784 5.661 -7.271 1.00 95.19 87 HIS A N 1
ATOM 667 C CA . HIS A 1 87 ? 4.562 6.181 -6.672 1.00 95.19 87 HIS A CA 1
ATOM 668 C C . HIS A 1 87 ? 3.838 5.071 -5.907 1.00 95.19 87 HIS A C 1
ATOM 670 O O . HIS A 1 87 ? 3.620 3.989 -6.446 1.00 95.19 87 HIS A O 1
ATOM 676 N N . ASN A 1 88 ? 3.411 5.377 -4.682 1.00 94.94 88 ASN A N 1
ATOM 677 C CA . ASN A 1 88 ? 2.519 4.546 -3.877 1.00 94.94 88 ASN A CA 1
ATOM 678 C C . ASN A 1 88 ? 1.236 5.333 -3.608 1.00 94.94 88 ASN A C 1
ATOM 680 O O . ASN A 1 88 ? 1.150 6.094 -2.648 1.00 94.94 88 ASN A O 1
ATOM 684 N N . ILE A 1 89 ? 0.260 5.200 -4.502 1.00 95.69 89 ILE A N 1
ATOM 685 C CA . ILE A 1 89 ? -1.014 5.921 -4.418 1.00 95.69 89 ILE A CA 1
ATOM 686 C C . ILE A 1 89 ? -2.023 5.031 -3.690 1.00 95.69 89 ILE A C 1
ATOM 688 O O . ILE A 1 89 ? -2.106 3.836 -3.972 1.00 95.69 89 ILE A O 1
ATOM 692 N N . TYR A 1 90 ? -2.807 5.602 -2.778 1.00 96.50 90 TYR A N 1
ATOM 693 C CA . TYR A 1 90 ? -3.856 4.883 -2.061 1.00 96.50 90 TYR A CA 1
ATOM 694 C C . TYR A 1 90 ? -5.116 5.737 -1.912 1.00 96.50 90 TYR A C 1
ATOM 696 O O . TYR A 1 90 ? -5.086 6.960 -2.020 1.00 96.50 90 TYR A O 1
ATOM 704 N N . SER A 1 91 ? -6.241 5.070 -1.674 1.00 95.88 91 SER A N 1
ATOM 705 C CA . SER A 1 91 ? -7.515 5.697 -1.327 1.00 95.88 91 SER A CA 1
ATOM 706 C C . SER A 1 91 ? -8.329 4.726 -0.480 1.00 95.88 91 SER A C 1
ATOM 708 O O . SER A 1 91 ? -8.119 3.513 -0.547 1.00 95.88 91 SER A O 1
ATOM 710 N N . TYR A 1 92 ? -9.239 5.247 0.335 1.00 94.75 92 TYR A N 1
ATOM 711 C CA . TYR A 1 92 ? -10.129 4.431 1.148 1.00 94.75 92 TYR A CA 1
ATOM 712 C C . TYR A 1 92 ? -11.465 5.143 1.355 1.00 94.75 92 TYR A C 1
ATOM 714 O O . TYR A 1 92 ? -11.580 6.359 1.202 1.00 94.75 92 TYR A O 1
ATOM 722 N N . ARG A 1 93 ? -12.491 4.364 1.691 1.00 91.69 93 ARG A N 1
ATOM 723 C CA . ARG A 1 93 ? -13.813 4.852 2.082 1.00 91.69 93 ARG A CA 1
ATOM 724 C C . ARG A 1 93 ? -14.389 3.886 3.104 1.00 91.69 93 ARG A C 1
ATOM 726 O O . ARG A 1 93 ? -14.334 2.680 2.887 1.00 91.69 93 ARG A O 1
ATOM 733 N N . TYR A 1 94 ? -14.971 4.414 4.172 1.00 84.38 94 TYR A N 1
ATOM 734 C CA . TYR A 1 94 ? -15.689 3.634 5.174 1.00 84.38 94 TYR A CA 1
ATOM 735 C C . TYR A 1 94 ? -17.001 4.338 5.526 1.00 84.38 94 TYR A C 1
ATOM 737 O O . TYR A 1 94 ? -17.122 5.556 5.394 1.00 84.38 94 TYR A O 1
ATOM 745 N N . THR A 1 95 ? -18.007 3.563 5.919 1.00 79.06 95 THR A N 1
ATOM 746 C CA . THR A 1 95 ? -19.307 4.088 6.344 1.00 79.06 95 THR A CA 1
ATOM 747 C C . THR A 1 95 ? -19.364 4.092 7.864 1.00 79.06 95 THR A C 1
ATOM 749 O O . THR A 1 95 ? -19.335 3.027 8.479 1.00 79.06 95 THR A O 1
ATOM 752 N N . SER A 1 96 ? -19.461 5.274 8.472 1.00 73.94 96 SER A N 1
ATOM 753 C CA . SER A 1 96 ? -19.717 5.391 9.908 1.00 73.94 96 SER A CA 1
ATOM 754 C C . SER A 1 96 ? -21.209 5.215 10.174 1.00 73.94 96 SER A C 1
ATOM 756 O O . SER A 1 96 ? -22.031 5.974 9.668 1.00 73.94 96 SER A O 1
ATOM 758 N N . THR A 1 97 ? -21.575 4.236 10.998 1.00 71.12 97 THR A N 1
ATOM 759 C CA . THR A 1 97 ? -22.968 4.010 11.423 1.00 71.12 97 THR A CA 1
ATOM 760 C C . THR A 1 97 ? -23.499 5.105 12.355 1.00 71.12 97 THR A C 1
ATOM 762 O O . THR A 1 97 ? -24.683 5.106 12.676 1.00 71.12 97 THR A O 1
ATOM 765 N N . LYS A 1 98 ? -22.651 6.058 12.776 1.00 67.31 98 LYS A N 1
ATOM 766 C CA . LYS A 1 98 ? -23.022 7.185 13.647 1.00 67.31 98 LYS A CA 1
ATOM 767 C C . LYS A 1 98 ? -23.486 8.451 12.906 1.00 67.31 98 LYS A C 1
ATOM 769 O O . LYS A 1 98 ? -23.746 9.447 13.571 1.00 67.31 98 LYS A O 1
ATOM 774 N N . GLY A 1 99 ? -23.611 8.437 11.577 1.00 51.25 99 GLY A N 1
ATOM 775 C CA . GLY A 1 99 ? -24.025 9.610 10.799 1.00 51.25 99 GLY A CA 1
ATOM 776 C C . GLY A 1 99 ? -25.178 9.311 9.851 1.00 51.25 99 GLY A C 1
ATOM 777 O O . GLY A 1 99 ? -24.959 8.795 8.758 1.00 51.25 99 GLY A O 1
ATOM 778 N N . ALA A 1 100 ? -26.395 9.658 10.275 1.00 46.22 100 ALA A N 1
ATOM 779 C CA . ALA A 1 100 ? -27.464 10.025 9.357 1.00 46.22 100 ALA A CA 1
ATOM 780 C C . ALA A 1 100 ? -26.991 11.201 8.478 1.00 46.22 100 ALA A C 1
ATOM 782 O O . ALA A 1 100 ? -26.268 12.071 8.965 1.00 46.22 100 ALA A O 1
ATOM 783 N N . ILE A 1 101 ? -27.369 11.171 7.197 1.00 50.59 101 ILE A N 1
ATOM 784 C CA . ILE A 1 101 ? -27.246 12.297 6.253 1.00 50.59 101 ILE A CA 1
ATOM 785 C C . ILE A 1 101 ? -28.053 13.509 6.711 1.00 50.59 101 ILE A C 1
ATOM 787 O O . ILE A 1 101 ? -29.158 13.298 7.262 1.00 50.59 101 ILE A O 1
#

Secondary structure (DSSP, 8-state):
-----------GGGTHHHHGGGS-S----------TTPPPPPPEEPPPEEETTEEE--EE---SSHHHHHHHHHHHHTSHHHHTSS----------TT---

Sequence (101 aa):
MKKTTEELEVDYEDEYVIASLAQQNATKIALPESSDGEQLPSIVHGEPITDRRSTFQAHLAPVVTTGQVKMVLCKLYQNKKIASATHNIYSYRYTSTKGAI

Radius of gyration: 17.72 Å; chains: 1; bounding box: 44×51×43 Å

Organism: Callorhinchus milii (NCBI:txid7868)

InterPro domains:
  IPR020568 Ribosomal protein uS5 domain 2-type superfamily [SSF54211] (41-98)
  IPR023582 Impact family [PTHR16301] (3-95)
  IPR036956 Impact, N-terminal domain superfamily [G3DSA:3.30.230.30] (34-101)

pLDDT: mean 73.86, std 24.99, range [33.62, 98.25]

Foldseek 3Di:
DDDDDPDPPDVPVVPVPVVCLVDDDDDDDPDDDDDPPDDAFDKDKADWDDDPNDIDIDIDGDDADVNNVVSNVVVQCVDPCQVPHPDNDDDDDHDDPPDDD